Protein AF-A0AAW1KI02-F1 (afdb_monomer)

InterPro domains:
  IPR008597 Invertebrate-type lysozyme [PF05497] (30-140)
  IPR008597 Invertebrate-type lysozyme [PS51909] (25-143)

Mean predicted aligned error: 6.81 Å

Foldseek 3Di:
DVVVVVVVVVVVVVVPPPPAQDQCPPHPLLLLVLLLQCLVQVHSQLLRSCVPQNDVVLQVQLVQQFHPPDDSVDPVRVVVLSVDRSSSSSSLVSSLCSQVLFDQLPPPDRDSLSSSLCSVPNQLSQDFDDPSSQVSSQVSCVVVVHDGDDRPRGDPGDRD

Secondary structure (DSSP, 8-state):
-HHHHHHHHHHHHHHT---PPP--TTSHHHHHHHHHHHHHHS-S-HHHHHHHH--HHHHHHTT----TT--TT-HHHHHHHTT-HHHHHHHHHHHHHTTTS--SSSSS---HHHHHHHHHHGGGTTSPPPHHHHHHHHHHHHHTTPPPPPTT--------

Solvent-accessible surface area (backbone atoms only — not comparable to full-atom values): 8960 Å² total; per-residue (Å²): 112,74,68,60,53,54,54,50,54,54,51,57,63,64,71,62,77,64,86,69,73,64,86,45,72,94,36,72,66,39,56,41,51,31,22,41,20,20,23,78,65,74,38,67,50,58,50,61,28,31,75,77,70,54,49,70,69,48,34,52,58,16,69,40,58,43,54,94,91,52,52,72,90,37,74,63,26,52,60,51,18,50,71,34,69,47,39,44,51,48,25,53,52,29,34,39,49,66,56,73,58,52,48,24,61,67,80,85,63,71,46,64,64,24,46,36,32,28,69,74,46,48,94,55,16,15,52,65,55,57,60,72,32,41,51,40,25,33,62,42,20,68,78,67,81,41,82,71,74,67,64,79,44,63,24,90,60,75,88,126

Sequence (160 aa):
MKTFFVWVTFFLLYIQYSEQLQNLLNTDLHTCIKCLCHARTGCYRRINCARYSISEAYWRRAGYPTLPGDNPNSSQSYLNCMQDENCILNTIVGYTNAFNNLDCNCDGVYDCRDMLKLHLYGEQCGDKVDDDKVSRFNNCASRNYLASMASNELCQVRAQ

Organism: Popillia japonica (NCBI:txid7064)

Structure (mmCIF, N/CA/C/O backbone):
data_AF-A0AAW1KI02-F1
#
_entry.id   AF-A0AAW1KI02-F1
#
loop_
_atom_site.group_PDB
_atom_site.id
_atom_site.type_symbol
_atom_site.label_atom_id
_atom_site.label_alt_id
_atom_site.label_comp_id
_atom_site.label_asym_id
_atom_site.label_entity_id
_atom_site.label_seq_id
_atom_site.pdbx_PDB_ins_code
_atom_site.Cartn_x
_atom_site.Cartn_y
_atom_site.Cartn_z
_atom_site.occupancy
_atom_site.B_iso_or_equiv
_atom_site.auth_seq_id
_atom_site.auth_comp_id
_atom_site.auth_asym_id
_atom_site.auth_atom_id
_atom_site.pdbx_PDB_model_num
ATOM 1 N N . MET A 1 1 ? -47.783 -18.884 8.476 1.00 54.50 1 MET A N 1
ATOM 2 C CA . MET A 1 1 ? -46.533 -19.400 9.089 1.00 54.50 1 MET A CA 1
ATOM 3 C C . MET A 1 1 ? -45.383 -19.544 8.096 1.00 54.50 1 MET A C 1
ATOM 5 O O . MET A 1 1 ? -44.324 -19.013 8.385 1.00 54.50 1 MET A O 1
ATOM 9 N N . LYS A 1 2 ? -45.557 -20.189 6.929 1.00 52.75 2 LYS A N 1
ATOM 10 C CA . LYS A 1 2 ? -44.466 -20.365 5.943 1.00 52.75 2 LYS A CA 1
ATOM 11 C C . LYS A 1 2 ? -43.904 -19.050 5.383 1.00 52.75 2 LYS A C 1
ATOM 13 O O . LYS A 1 2 ? -42.698 -18.910 5.266 1.00 52.75 2 LYS A O 1
ATOM 18 N N . THR A 1 3 ? -44.764 -18.072 5.105 1.00 54.66 3 THR A N 1
ATOM 19 C CA . THR A 1 3 ? -44.358 -16.747 4.605 1.00 54.66 3 THR A CA 1
ATOM 20 C C . THR A 1 3 ? -43.558 -15.957 5.638 1.00 54.66 3 THR A C 1
ATOM 22 O O . THR A 1 3 ? -42.517 -15.413 5.306 1.00 54.66 3 THR A O 1
ATOM 25 N N . PHE A 1 4 ? -43.976 -15.965 6.905 1.00 59.78 4 PHE A N 1
ATOM 26 C CA . PHE A 1 4 ? -43.263 -15.307 8.007 1.00 59.78 4 PHE A CA 1
ATOM 27 C C . PHE A 1 4 ? -41.829 -15.839 8.185 1.00 59.78 4 PHE A C 1
ATOM 29 O O . PHE A 1 4 ? -40.902 -15.053 8.342 1.00 59.78 4 PHE A O 1
ATOM 36 N N . PHE A 1 5 ? -41.627 -17.157 8.067 1.00 56.22 5 PHE A N 1
ATOM 37 C CA . PHE A 1 5 ? -40.294 -17.770 8.140 1.00 56.22 5 PHE A CA 1
ATOM 38 C C . PHE A 1 5 ? -39.354 -17.306 7.017 1.00 56.22 5 PHE A C 1
A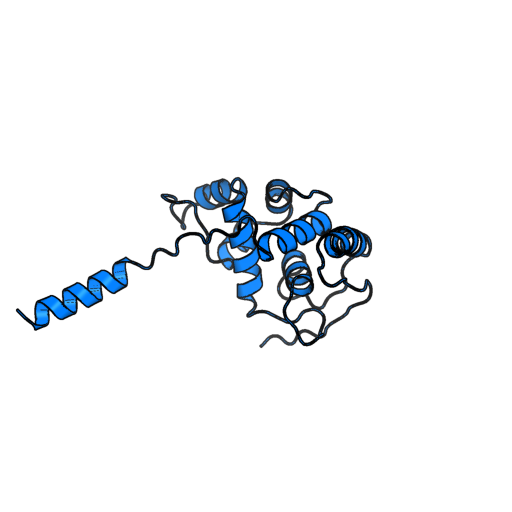TOM 40 O O . PHE A 1 5 ? -38.185 -17.057 7.287 1.00 56.22 5 PHE A O 1
ATOM 47 N N . VAL A 1 6 ? -39.863 -17.126 5.790 1.00 60.34 6 VAL A N 1
ATOM 48 C CA . VAL A 1 6 ? -39.064 -16.652 4.642 1.00 60.34 6 VAL A CA 1
ATOM 49 C C . VAL A 1 6 ? -38.575 -15.218 4.861 1.00 60.34 6 VAL A C 1
ATOM 51 O O . VAL A 1 6 ? -37.403 -14.923 4.635 1.00 60.34 6 VAL A O 1
ATOM 54 N N . TRP A 1 7 ? -39.439 -14.336 5.368 1.00 61.56 7 TRP A N 1
ATOM 55 C CA . TRP A 1 7 ? -39.060 -12.954 5.673 1.00 61.56 7 TRP A CA 1
ATOM 56 C C . TRP A 1 7 ? -38.068 -12.867 6.834 1.00 61.56 7 TRP A C 1
ATOM 58 O O . TRP A 1 7 ? -37.117 -12.102 6.741 1.00 61.56 7 TRP A O 1
ATOM 68 N N . VAL A 1 8 ? -38.218 -13.693 7.876 1.00 60.25 8 VAL A N 1
ATOM 69 C CA . VAL A 1 8 ? -37.253 -13.765 8.989 1.00 60.25 8 VAL A CA 1
ATOM 70 C C . VAL A 1 8 ? -35.885 -14.256 8.507 1.00 60.25 8 VAL A C 1
ATOM 72 O O . VAL A 1 8 ? -34.873 -13.679 8.889 1.00 60.25 8 VAL A O 1
ATOM 75 N N . THR A 1 9 ? -35.824 -15.250 7.615 1.00 58.53 9 THR A N 1
ATOM 76 C CA . THR A 1 9 ? -34.546 -15.691 7.028 1.00 58.53 9 THR A CA 1
ATOM 77 C C . THR A 1 9 ? -33.911 -14.631 6.127 1.00 58.53 9 THR A C 1
ATOM 79 O O . THR A 1 9 ? -32.703 -14.437 6.192 1.00 58.53 9 THR A O 1
ATOM 82 N N . PHE A 1 10 ? -34.704 -13.888 5.346 1.00 59.25 10 PHE A N 1
ATOM 83 C CA . PHE A 1 10 ? -34.199 -12.766 4.545 1.00 59.25 10 PHE A CA 1
ATOM 84 C C . PHE A 1 10 ?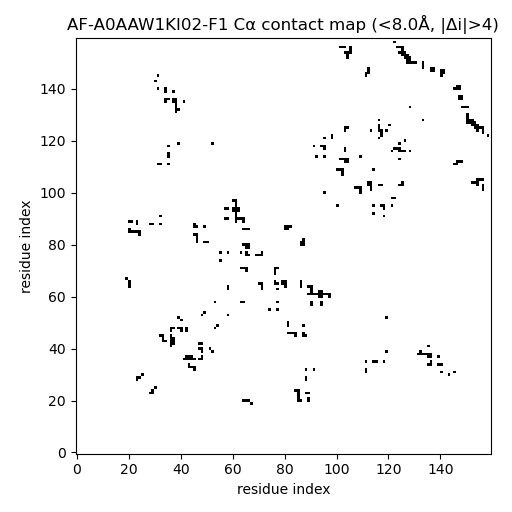 -33.693 -11.613 5.424 1.00 59.25 10 PHE A C 1
ATOM 86 O O . PHE A 1 10 ? -32.658 -11.026 5.126 1.00 59.25 10 PHE A O 1
ATOM 93 N N . PHE A 1 11 ? -34.372 -11.318 6.535 1.00 57.44 11 PHE A N 1
ATOM 94 C CA . PHE A 1 11 ? -33.956 -10.282 7.482 1.00 57.44 11 PHE A CA 1
ATOM 95 C C . PHE A 1 11 ? -32.681 -10.680 8.247 1.00 57.44 11 PHE A C 1
ATOM 97 O O . PHE A 1 11 ? -31.797 -9.852 8.438 1.00 57.44 11 PHE A O 1
ATOM 104 N N . LEU A 1 12 ? -32.532 -11.957 8.620 1.00 53.00 12 LEU A N 1
ATOM 105 C CA . LEU A 1 12 ? -31.318 -12.480 9.263 1.00 53.00 12 LEU A CA 1
ATOM 106 C C . LEU A 1 12 ? -30.103 -12.499 8.321 1.00 53.00 12 LEU A C 1
ATOM 108 O O . LEU A 1 12 ? -28.995 -12.235 8.776 1.00 53.00 12 LEU A O 1
ATOM 112 N N . LEU A 1 13 ? -30.307 -12.736 7.020 1.00 52.19 13 LEU A N 1
ATOM 113 C CA . LEU A 1 13 ? -29.250 -12.622 6.005 1.00 52.19 13 LEU A CA 1
ATOM 114 C C . LEU A 1 13 ? -28.814 -11.164 5.775 1.00 52.19 13 LEU A C 1
ATOM 116 O O . LEU A 1 13 ? -27.646 -10.919 5.500 1.00 52.19 13 LEU A O 1
ATOM 120 N N . TYR A 1 14 ? -29.717 -10.189 5.933 1.00 56.28 14 TYR A N 1
ATOM 121 C CA . TYR A 1 14 ? -29.386 -8.761 5.816 1.00 56.28 14 TYR A CA 1
ATOM 122 C C . TYR A 1 14 ? -28.609 -8.208 7.022 1.00 56.28 14 TYR A C 1
ATOM 124 O O . TYR A 1 14 ? -27.791 -7.307 6.854 1.00 56.28 14 TYR A O 1
ATOM 132 N N . ILE A 1 15 ? -28.834 -8.733 8.233 1.00 48.34 15 ILE A N 1
ATOM 133 C CA . ILE A 1 15 ? -28.198 -8.225 9.467 1.00 48.34 15 ILE A CA 1
ATOM 134 C C . ILE A 1 15 ? -26.730 -8.689 9.610 1.00 48.34 15 ILE A C 1
ATOM 136 O O . ILE A 1 15 ? -25.981 -8.115 10.395 1.00 48.34 15 ILE A O 1
ATOM 140 N N . GLN A 1 16 ? -26.280 -9.695 8.851 1.00 47.47 16 GLN A N 1
ATOM 141 C CA . GLN A 1 16 ? -24.946 -10.294 9.021 1.00 47.47 16 GLN A CA 1
ATOM 142 C C . GLN A 1 16 ? -23.811 -9.658 8.202 1.00 47.47 16 GLN A C 1
ATOM 144 O O . GLN A 1 16 ? -22.663 -10.067 8.362 1.00 47.47 16 GLN A O 1
ATOM 149 N N . TYR A 1 17 ? -24.068 -8.637 7.382 1.00 53.81 17 TYR A N 1
ATOM 150 C CA . TYR A 1 17 ? -23.003 -7.939 6.651 1.00 53.81 17 TYR A CA 1
ATOM 151 C C . TYR A 1 17 ? -22.304 -6.883 7.523 1.00 53.81 17 TYR A C 1
ATOM 153 O O . TYR A 1 17 ? -22.262 -5.705 7.185 1.00 53.81 17 TYR A O 1
ATOM 161 N N . SER A 1 18 ? -21.748 -7.286 8.665 1.00 53.97 18 SER A N 1
ATOM 162 C CA . SER A 1 18 ? -20.592 -6.568 9.200 1.00 53.97 18 SER A CA 1
ATOM 163 C C . SER A 1 18 ? -19.373 -7.188 8.532 1.00 53.97 18 SER A C 1
ATOM 165 O O . SER A 1 18 ? -19.060 -8.342 8.831 1.00 53.97 18 SER A O 1
ATOM 167 N N . GLU A 1 19 ? -18.710 -6.486 7.608 1.00 65.62 19 GLU A N 1
ATOM 168 C CA . GLU A 1 19 ? -17.425 -6.972 7.100 1.00 65.62 19 GLU A CA 1
ATOM 169 C C . GLU A 1 19 ? -16.441 -7.020 8.267 1.00 65.62 19 GLU A C 1
ATOM 171 O O . GLU A 1 19 ? -15.937 -6.006 8.747 1.00 65.62 19 GLU A O 1
ATOM 176 N N . GLN A 1 20 ? -16.238 -8.223 8.795 1.00 75.31 20 GLN A N 1
ATOM 177 C CA . GLN A 1 20 ? -15.244 -8.453 9.818 1.00 75.31 20 GLN A CA 1
ATOM 178 C C . GLN A 1 20 ? -13.870 -8.357 9.159 1.00 75.31 20 GLN A C 1
ATOM 180 O O . GLN A 1 20 ? -13.641 -8.925 8.091 1.00 75.31 20 GLN A O 1
ATOM 185 N N . LEU A 1 21 ? -12.960 -7.640 9.815 1.00 89.69 21 LEU A N 1
ATOM 186 C CA . LEU A 1 21 ? -11.587 -7.455 9.367 1.00 89.69 21 LEU A CA 1
ATOM 187 C C . LEU A 1 21 ? -10.940 -8.807 9.007 1.00 89.69 21 LEU A C 1
ATOM 189 O O . LEU A 1 21 ? -10.862 -9.700 9.856 1.00 89.69 21 LEU A O 1
ATOM 193 N N . GLN A 1 22 ? -10.448 -8.960 7.774 1.00 93.81 22 GLN A N 1
ATOM 194 C CA . GLN A 1 22 ? -9.758 -10.186 7.367 1.00 93.81 22 GLN A CA 1
ATOM 195 C C . GLN A 1 22 ? -8.450 -10.315 8.148 1.00 93.81 22 GLN A C 1
ATOM 197 O O . GLN A 1 22 ? -7.735 -9.331 8.334 1.00 93.81 22 GLN A O 1
ATOM 202 N N . ASN A 1 23 ? -8.099 -11.518 8.606 1.00 95.94 23 ASN A N 1
ATOM 203 C CA . ASN A 1 23 ? -6.795 -11.737 9.226 1.00 95.94 23 ASN A CA 1
ATOM 204 C C . ASN A 1 23 ? -5.727 -11.915 8.141 1.00 95.94 23 ASN A C 1
ATOM 206 O O . ASN A 1 23 ? -5.564 -13.000 7.590 1.00 95.94 23 ASN A O 1
ATOM 210 N N . LEU A 1 24 ? -5.014 -10.834 7.840 1.00 97.38 24 LEU A N 1
ATOM 211 C CA . LEU A 1 24 ? -3.963 -10.793 6.829 1.00 97.38 24 LEU A CA 1
ATOM 212 C C . LEU A 1 24 ? -2.575 -11.050 7.418 1.00 97.38 24 LEU A C 1
ATOM 214 O O . LEU A 1 24 ? -1.599 -11.108 6.671 1.00 97.38 24 LEU A O 1
ATOM 218 N N . LEU A 1 25 ? -2.450 -11.221 8.736 1.00 97.12 25 LEU A N 1
ATOM 219 C CA . LEU A 1 25 ? -1.163 -11.483 9.368 1.00 97.12 25 LEU A CA 1
ATOM 220 C C . LEU A 1 25 ? -0.557 -12.794 8.848 1.00 97.12 25 LEU A C 1
ATOM 222 O O . LEU A 1 25 ? -1.226 -13.809 8.698 1.00 97.12 25 LEU A O 1
ATOM 226 N N . ASN A 1 26 ? 0.753 -12.758 8.615 1.00 96.62 26 ASN A N 1
ATOM 227 C CA . ASN A 1 26 ? 1.567 -13.873 8.101 1.00 96.62 26 ASN A CA 1
ATOM 228 C C . ASN A 1 26 ? 1.156 -14.417 6.717 1.00 96.62 26 ASN A C 1
ATOM 230 O O . ASN A 1 26 ? 1.534 -15.531 6.369 1.00 96.62 26 ASN A O 1
ATOM 234 N N . THR A 1 27 ? 0.424 -13.635 5.923 1.00 97.94 27 THR A N 1
ATOM 235 C CA . THR A 1 27 ? 0.101 -13.955 4.522 1.00 97.94 27 THR A CA 1
ATOM 236 C C . THR A 1 27 ? 1.115 -13.349 3.546 1.00 97.94 27 THR A C 1
ATOM 238 O O . THR A 1 27 ? 1.927 -12.493 3.919 1.00 97.94 27 THR A O 1
ATOM 241 N N . ASP A 1 28 ? 1.019 -13.715 2.267 1.00 97.31 28 ASP A N 1
ATOM 242 C CA . ASP A 1 28 ? 1.790 -13.075 1.194 1.00 97.31 28 ASP A CA 1
ATOM 243 C C . ASP A 1 28 ? 1.482 -11.574 1.083 1.00 97.31 28 ASP A C 1
ATOM 245 O O . ASP A 1 28 ? 2.391 -10.773 0.866 1.00 97.31 28 ASP A O 1
ATOM 249 N N . LEU A 1 29 ? 0.236 -11.161 1.351 1.00 97.94 29 LEU A N 1
ATOM 250 C CA . LEU A 1 29 ? -0.145 -9.746 1.418 1.00 97.94 29 LEU A CA 1
ATOM 251 C C . LEU A 1 29 ? 0.566 -9.015 2.562 1.00 97.94 29 LEU A C 1
ATOM 253 O O . LEU A 1 29 ? 1.040 -7.896 2.372 1.00 97.94 29 LEU A O 1
ATOM 257 N N . HIS A 1 30 ? 0.714 -9.638 3.734 1.00 98.12 30 HIS A N 1
ATOM 258 C CA . HIS A 1 30 ? 1.505 -9.051 4.822 1.00 98.12 30 HIS A CA 1
ATOM 259 C C . HIS A 1 30 ? 2.974 -8.880 4.425 1.00 98.12 30 HIS A C 1
ATOM 261 O O . HIS A 1 30 ? 3.567 -7.830 4.690 1.00 98.12 30 HIS A O 1
ATOM 267 N N . THR A 1 31 ? 3.554 -9.877 3.760 1.00 98.31 31 THR A N 1
ATOM 268 C CA . THR A 1 31 ? 4.933 -9.820 3.260 1.00 98.31 31 THR A CA 1
ATOM 269 C C . THR A 1 31 ? 5.109 -8.730 2.204 1.00 98.31 31 THR A C 1
ATOM 271 O O . THR A 1 31 ? 6.044 -7.932 2.296 1.00 98.31 31 THR A O 1
ATOM 274 N N . CYS A 1 32 ? 4.175 -8.633 1.261 1.00 98.50 32 CYS A N 1
ATOM 275 C CA . CYS A 1 32 ? 4.132 -7.566 0.274 1.00 98.50 32 CYS A CA 1
ATOM 276 C C . CYS A 1 32 ? 4.069 -6.186 0.947 1.00 98.50 32 CYS A C 1
ATOM 278 O O . CYS A 1 32 ? 4.956 -5.351 0.758 1.00 98.50 32 CYS A O 1
ATOM 280 N N . ILE A 1 33 ? 3.085 -5.962 1.823 1.00 98.56 33 ILE A N 1
ATOM 281 C CA . ILE A 1 33 ? 2.868 -4.667 2.482 1.00 98.56 33 ILE A CA 1
ATOM 282 C C . ILE A 1 33 ? 4.045 -4.282 3.389 1.00 98.56 33 ILE A C 1
ATOM 284 O O . ILE A 1 33 ? 4.401 -3.106 3.493 1.00 98.56 33 ILE A O 1
ATOM 288 N N . LYS A 1 34 ? 4.730 -5.253 4.001 1.00 98.25 34 LYS A N 1
ATOM 289 C CA . LYS A 1 34 ? 6.001 -5.008 4.699 1.00 98.25 34 LYS A CA 1
ATOM 290 C C . LYS A 1 34 ? 7.040 -4.367 3.767 1.00 98.25 34 LYS A C 1
ATOM 292 O O . LYS A 1 34 ? 7.733 -3.441 4.197 1.00 98.25 34 LYS A O 1
ATOM 297 N N . CYS A 1 35 ? 7.149 -4.824 2.519 1.00 98.62 35 CYS A N 1
ATOM 298 C CA . CYS A 1 35 ? 8.057 -4.242 1.531 1.00 98.62 35 CYS A CA 1
ATOM 299 C C . CYS A 1 35 ? 7.590 -2.868 1.037 1.00 98.62 35 CYS A C 1
ATOM 301 O O . CYS A 1 35 ? 8.422 -1.964 0.939 1.00 98.62 35 CYS A O 1
ATOM 303 N N . LEU A 1 36 ? 6.281 -2.662 0.839 1.00 98.31 36 LEU A N 1
ATOM 304 C CA . LEU A 1 36 ? 5.710 -1.341 0.527 1.00 98.31 36 LEU A CA 1
ATOM 305 C C . LEU A 1 36 ? 6.091 -0.306 1.586 1.00 98.31 36 LEU A C 1
ATOM 307 O O . LEU A 1 36 ? 6.578 0.785 1.289 1.00 98.31 36 LEU A O 1
ATOM 311 N N . CYS A 1 37 ? 5.903 -0.674 2.848 1.00 98.25 37 CYS A N 1
ATOM 312 C CA . CYS A 1 37 ? 6.157 0.214 3.967 1.00 98.25 37 CYS A CA 1
ATOM 313 C C . CYS A 1 37 ? 7.642 0.516 4.158 1.00 98.25 37 CYS A C 1
ATOM 315 O O . CYS A 1 37 ? 8.001 1.663 4.458 1.00 98.25 37 CYS A O 1
ATOM 317 N N . HIS A 1 38 ? 8.508 -0.470 3.906 1.00 98.25 38 HIS A N 1
ATOM 318 C CA . HIS A 1 38 ? 9.946 -0.238 3.880 1.00 98.25 38 HIS A CA 1
ATOM 319 C C . HIS A 1 38 ? 10.342 0.710 2.744 1.00 98.25 38 HIS A C 1
ATOM 321 O O . HIS A 1 38 ? 11.138 1.618 2.977 1.00 98.25 38 HIS A O 1
ATOM 327 N N . ALA A 1 39 ? 9.740 0.580 1.560 1.00 98.19 39 ALA A N 1
ATOM 328 C CA . ALA A 1 39 ? 9.958 1.506 0.454 1.00 98.19 39 ALA A CA 1
ATOM 329 C C . ALA A 1 39 ? 9.550 2.942 0.821 1.00 98.19 39 ALA A C 1
ATOM 331 O O . ALA A 1 39 ? 10.358 3.865 0.704 1.00 98.19 39 ALA A O 1
ATOM 332 N N . ARG A 1 40 ? 8.333 3.123 1.353 1.00 97.31 40 ARG A N 1
ATOM 333 C CA . ARG A 1 40 ? 7.768 4.441 1.684 1.00 97.31 40 ARG A CA 1
ATOM 334 C C . ARG A 1 40 ? 8.499 5.161 2.819 1.00 97.31 40 ARG A C 1
ATOM 336 O O . ARG A 1 40 ? 8.649 6.378 2.750 1.00 97.31 40 ARG A O 1
ATOM 343 N N . THR A 1 41 ? 8.907 4.438 3.864 1.00 96.94 41 THR A N 1
ATOM 344 C CA . THR A 1 41 ? 9.368 5.050 5.130 1.00 96.94 41 THR A CA 1
ATOM 345 C C . THR A 1 41 ? 10.772 4.645 5.571 1.00 96.94 41 THR A C 1
ATOM 347 O O . THR A 1 41 ? 11.281 5.179 6.553 1.00 96.94 41 THR A O 1
ATOM 350 N N . GLY A 1 42 ? 11.392 3.655 4.926 1.00 96.94 42 GLY A N 1
ATOM 351 C CA . GLY A 1 42 ? 12.609 3.011 5.427 1.00 96.94 42 GLY A CA 1
ATOM 352 C C . GLY A 1 42 ? 12.377 2.073 6.623 1.00 96.94 42 GLY A C 1
ATOM 353 O O . GLY A 1 42 ? 13.303 1.385 7.045 1.00 96.94 42 GLY A O 1
ATOM 354 N N . CYS A 1 43 ? 11.152 1.963 7.149 1.00 96.44 43 CYS A N 1
ATOM 355 C CA . CYS A 1 43 ? 10.807 1.096 8.278 1.00 96.44 43 CYS A CA 1
ATOM 356 C C . CYS A 1 43 ? 9.986 -0.125 7.838 1.00 96.44 43 CYS A C 1
ATOM 358 O O . CYS A 1 43 ? 9.069 -0.006 7.038 1.00 96.44 43 CYS A O 1
ATOM 360 N N . TYR A 1 44 ? 10.233 -1.292 8.441 1.00 94.44 44 TYR A N 1
ATOM 361 C CA . TYR A 1 44 ? 9.437 -2.509 8.186 1.00 94.44 44 TYR A CA 1
ATOM 362 C C . TYR A 1 44 ? 8.109 -2.575 8.967 1.00 94.44 44 TYR A C 1
ATOM 364 O O . TYR A 1 44 ? 7.271 -3.443 8.707 1.00 94.44 44 TYR A O 1
ATOM 372 N N . ARG A 1 45 ? 7.927 -1.704 9.968 1.00 94.06 45 ARG A N 1
ATOM 373 C CA . ARG A 1 45 ? 6.735 -1.674 10.832 1.00 94.06 45 ARG A CA 1
ATOM 374 C C . ARG A 1 45 ? 5.604 -0.905 10.151 1.00 94.06 45 ARG A C 1
ATOM 376 O O . ARG A 1 45 ? 5.817 0.238 9.743 1.00 94.06 45 ARG A O 1
ATOM 383 N N . ARG A 1 46 ? 4.401 -1.485 10.088 1.00 96.75 46 ARG A N 1
ATOM 384 C CA . ARG A 1 46 ? 3.265 -0.867 9.384 1.00 96.75 46 ARG A CA 1
ATOM 385 C C . ARG A 1 46 ? 2.693 0.322 10.146 1.00 96.75 46 ARG A C 1
ATOM 387 O O . ARG A 1 46 ? 2.255 1.264 9.509 1.00 96.75 46 ARG A O 1
ATOM 394 N N . ILE A 1 47 ? 2.813 0.371 11.472 1.00 96.88 47 ILE A N 1
ATOM 395 C CA . ILE A 1 47 ? 2.415 1.562 12.249 1.00 96.88 47 ILE A CA 1
ATOM 396 C C . ILE A 1 47 ? 3.182 2.824 11.800 1.00 96.88 47 ILE A C 1
ATOM 398 O O . ILE A 1 47 ? 2.603 3.904 11.709 1.00 96.88 47 ILE A O 1
ATOM 402 N N . ASN A 1 48 ? 4.476 2.706 11.464 1.00 96.31 48 ASN A N 1
ATOM 403 C CA . ASN A 1 48 ? 5.247 3.844 10.940 1.00 96.31 48 ASN A CA 1
ATOM 404 C C . ASN A 1 48 ? 4.757 4.244 9.546 1.00 96.31 48 ASN A C 1
ATOM 406 O O . ASN A 1 48 ? 4.584 5.421 9.267 1.00 96.31 48 ASN A O 1
ATOM 410 N N . CYS A 1 49 ? 4.513 3.253 8.694 1.00 96.06 49 CYS A N 1
ATOM 411 C CA . CYS A 1 49 ? 3.915 3.432 7.375 1.00 96.06 49 CYS A CA 1
ATOM 412 C C . CYS A 1 49 ? 2.597 4.206 7.476 1.00 96.06 49 CYS A C 1
ATOM 414 O O . CYS A 1 49 ? 2.512 5.325 6.986 1.00 96.06 49 CYS A O 1
ATOM 416 N N . ALA A 1 50 ? 1.646 3.680 8.250 1.00 97.44 50 ALA A N 1
ATOM 417 C CA . ALA A 1 50 ? 0.354 4.290 8.521 1.00 97.44 50 ALA A CA 1
ATOM 418 C C . ALA A 1 50 ? 0.481 5.751 8.958 1.00 97.44 50 ALA A C 1
ATOM 420 O O . ALA A 1 50 ? -0.095 6.630 8.326 1.00 97.44 50 ALA A O 1
ATOM 421 N N . ARG A 1 51 ? 1.327 6.030 9.959 1.00 97.00 51 ARG A N 1
ATOM 422 C CA . ARG A 1 51 ? 1.560 7.390 10.466 1.00 97.00 51 ARG A CA 1
ATOM 423 C C . ARG A 1 51 ? 1.995 8.393 9.387 1.00 97.00 51 ARG A C 1
ATOM 425 O O . ARG A 1 51 ? 1.683 9.572 9.522 1.00 97.00 51 ARG A O 1
ATOM 432 N N . TYR A 1 52 ? 2.741 7.961 8.368 1.00 96.00 52 TYR A N 1
ATOM 433 C CA . TYR A 1 52 ? 3.346 8.851 7.366 1.00 96.00 52 TYR A CA 1
ATOM 434 C C . TYR A 1 52 ? 2.725 8.759 5.964 1.00 96.00 52 TYR A C 1
ATOM 436 O O . TYR A 1 52 ? 3.080 9.560 5.093 1.00 96.00 52 TYR A O 1
ATOM 444 N N . SER A 1 53 ? 1.845 7.790 5.701 1.00 96.62 53 SER A N 1
ATOM 445 C CA . SER A 1 53 ? 1.266 7.586 4.366 1.00 96.62 53 SER A CA 1
ATOM 446 C C . SER A 1 53 ? -0.228 7.302 4.327 1.00 96.62 53 SER A C 1
ATOM 448 O O . SER A 1 53 ? -0.803 7.396 3.247 1.00 96.62 53 SER A O 1
ATOM 450 N N . ILE A 1 54 ? -0.879 7.009 5.454 1.00 98.12 54 ILE A N 1
ATOM 451 C CA . ILE A 1 54 ? -2.318 6.744 5.479 1.00 98.12 54 ILE A CA 1
ATOM 452 C C . ILE A 1 54 ? -3.013 7.925 6.148 1.00 98.12 54 ILE A C 1
ATOM 454 O O . ILE A 1 54 ? -2.777 8.222 7.313 1.00 98.12 54 ILE A O 1
ATOM 458 N N . SER A 1 55 ? -3.857 8.617 5.386 1.00 97.88 55 SER A N 1
ATOM 459 C CA . SER A 1 55 ? -4.762 9.648 5.898 1.00 97.88 55 SER A CA 1
ATOM 460 C C . SER A 1 55 ? -6.137 9.057 6.202 1.00 97.88 55 SER A C 1
ATOM 462 O O . SER A 1 55 ? -6.469 7.960 5.749 1.00 97.88 55 SER A O 1
ATOM 464 N N . GLU A 1 56 ? -6.992 9.812 6.893 1.00 96.69 56 GLU A N 1
ATOM 465 C CA . GLU A 1 56 ? -8.391 9.412 7.063 1.00 96.69 56 GLU A CA 1
ATOM 466 C C . GLU A 1 56 ? -9.065 9.229 5.694 1.00 96.69 56 GLU A C 1
ATOM 468 O O . GLU A 1 56 ? -9.697 8.211 5.467 1.00 96.69 56 GLU A O 1
ATOM 473 N N . ALA A 1 57 ? -8.839 10.117 4.718 1.00 97.12 57 ALA A N 1
ATOM 474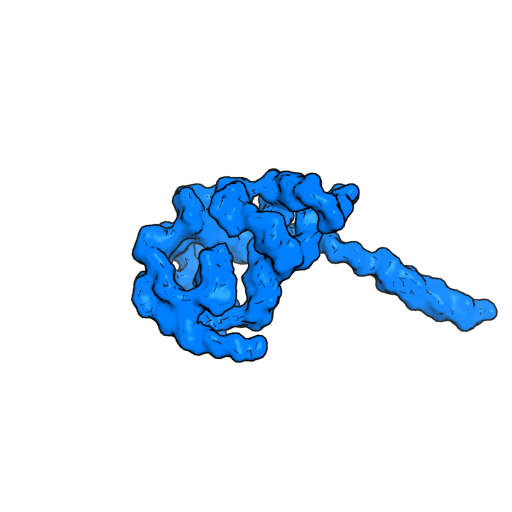 C CA . ALA A 1 57 ? -9.380 9.960 3.363 1.00 97.12 57 ALA A CA 1
ATOM 475 C C . ALA A 1 57 ? -8.898 8.677 2.652 1.00 97.12 57 ALA A C 1
ATOM 477 O O . ALA A 1 57 ? -9.693 8.032 1.966 1.00 97.12 57 ALA A O 1
ATOM 478 N N . TYR A 1 58 ? -7.632 8.283 2.840 1.00 98.12 58 TYR A N 1
ATOM 479 C CA . TYR A 1 58 ? -7.108 6.997 2.363 1.00 98.12 58 TYR A CA 1
ATOM 480 C C . TYR A 1 58 ? -7.893 5.841 2.996 1.00 98.12 58 TYR A C 1
ATOM 482 O O . TYR A 1 58 ? -8.419 4.982 2.293 1.00 98.12 58 TYR A O 1
ATOM 490 N N . TRP A 1 59 ? -8.030 5.850 4.322 1.00 97.56 59 TRP A N 1
ATOM 491 C CA . TRP A 1 59 ? -8.766 4.834 5.075 1.00 97.56 59 TRP A CA 1
ATOM 492 C C . TRP A 1 59 ? -10.252 4.755 4.690 1.00 97.56 59 TRP A C 1
ATOM 494 O O . TRP A 1 59 ? -10.804 3.668 4.526 1.00 97.56 59 TRP A O 1
ATOM 504 N N . ARG A 1 60 ? -10.886 5.903 4.440 1.00 95.88 60 ARG A N 1
ATOM 505 C CA . ARG A 1 60 ? -12.257 5.996 3.928 1.00 95.88 60 ARG A CA 1
ATOM 506 C C . ARG A 1 60 ? -12.392 5.367 2.541 1.00 95.88 60 ARG A C 1
ATOM 508 O O . ARG A 1 60 ? -13.327 4.608 2.300 1.00 95.88 60 ARG A O 1
ATOM 515 N N . ARG A 1 61 ? -11.457 5.650 1.625 1.00 96.50 61 ARG A N 1
ATOM 516 C CA . ARG A 1 61 ? -11.441 5.030 0.287 1.00 96.50 61 ARG A CA 1
ATOM 517 C C . ARG A 1 61 ? -11.189 3.522 0.360 1.00 96.50 61 ARG A C 1
ATOM 519 O O . ARG A 1 61 ? -11.689 2.799 -0.488 1.00 96.50 61 ARG A O 1
ATOM 526 N N . ALA A 1 62 ? -10.496 3.056 1.397 1.00 96.88 62 ALA A N 1
ATOM 527 C CA . ALA A 1 62 ? -10.281 1.637 1.661 1.00 96.88 62 ALA A CA 1
ATOM 528 C C . ALA A 1 62 ? -11.516 0.874 2.171 1.00 96.88 62 ALA A C 1
ATOM 530 O O . ALA A 1 62 ? -11.405 -0.318 2.441 1.00 96.88 62 ALA A O 1
ATOM 531 N N . GLY A 1 63 ? -12.666 1.534 2.347 1.00 94.94 63 GLY A N 1
ATOM 532 C CA . GLY A 1 63 ? -13.869 0.895 2.883 1.00 94.94 63 GLY A CA 1
ATOM 533 C C . GLY A 1 63 ? -13.992 0.960 4.407 1.00 94.94 63 GLY A C 1
ATOM 534 O O . GLY A 1 63 ? -14.804 0.236 4.970 1.00 94.94 63 GLY A O 1
ATOM 535 N N . TYR A 1 64 ? -13.265 1.868 5.071 1.00 94.56 64 TYR A N 1
ATOM 536 C CA . TYR A 1 64 ? -13.399 2.136 6.510 1.00 94.56 64 TYR A CA 1
ATOM 537 C C . TYR A 1 64 ? -13.151 0.903 7.405 1.00 94.56 64 TYR A C 1
ATOM 539 O O . TYR A 1 64 ? -13.956 0.649 8.303 1.00 94.56 64 TYR A O 1
ATOM 547 N N . PRO A 1 65 ? -12.070 0.115 7.214 1.00 95.00 65 PRO A N 1
ATOM 548 C CA . PRO A 1 65 ? -11.823 -1.045 8.069 1.00 95.00 65 PRO A CA 1
ATOM 549 C C . PRO A 1 65 ? -11.702 -0.618 9.535 1.00 95.00 65 PRO A C 1
ATOM 551 O O . PRO A 1 65 ? -10.891 0.244 9.877 1.00 95.00 65 PRO A O 1
ATOM 554 N N . THR A 1 66 ? -12.509 -1.215 10.407 1.00 94.88 66 THR A N 1
ATOM 555 C CA . THR A 1 66 ? -12.524 -0.920 11.843 1.00 94.88 66 THR A CA 1
ATOM 556 C C . THR A 1 66 ? -12.226 -2.153 12.680 1.00 94.88 66 THR A C 1
ATOM 558 O O . THR A 1 66 ? -12.394 -3.296 12.250 1.00 94.88 66 THR A O 1
ATOM 561 N N . LEU A 1 67 ? -11.769 -1.918 13.911 1.00 94.94 67 LEU A N 1
ATOM 562 C CA . LEU A 1 67 ? -11.624 -2.976 14.903 1.00 94.94 67 LEU A CA 1
ATOM 563 C C . LEU A 1 67 ? -13.001 -3.445 15.412 1.00 94.94 67 LEU A C 1
ATOM 565 O O . LEU A 1 67 ? -13.985 -2.707 15.324 1.00 94.94 67 LEU A O 1
ATOM 569 N N . PRO A 1 68 ? -13.109 -4.662 15.973 1.00 91.50 68 PRO A N 1
ATOM 570 C CA . PRO A 1 68 ? -14.361 -5.125 16.562 1.00 91.50 68 PRO A CA 1
ATOM 571 C C . PRO A 1 68 ? -14.884 -4.159 17.636 1.00 91.50 68 PRO A C 1
ATOM 573 O O . PRO A 1 68 ? -14.178 -3.847 18.592 1.00 91.50 68 PRO A O 1
ATOM 576 N N . GLY A 1 69 ? -16.133 -3.711 17.485 1.00 88.44 69 GLY A N 1
ATOM 577 C CA . GLY A 1 69 ? -16.793 -2.788 18.418 1.00 88.44 69 GLY A CA 1
ATOM 578 C C . GLY A 1 69 ? -16.580 -1.298 18.125 1.00 88.44 69 GLY A C 1
ATOM 579 O O . GLY A 1 69 ? -17.232 -0.469 18.758 1.00 88.44 69 GLY A O 1
ATOM 580 N N . ASP A 1 70 ? -15.734 -0.949 17.155 1.00 91.31 70 ASP A N 1
ATOM 581 C CA . ASP A 1 70 ? -15.549 0.432 16.712 1.00 91.31 70 ASP A CA 1
ATOM 582 C C . ASP A 1 70 ? -16.690 0.903 15.790 1.00 91.31 70 ASP A C 1
ATOM 584 O O . ASP A 1 70 ? -17.297 0.122 15.055 1.00 91.31 70 ASP A O 1
ATOM 588 N N . ASN A 1 71 ? -16.967 2.212 15.799 1.00 87.31 71 ASN A N 1
ATOM 589 C CA . ASN A 1 71 ? -17.965 2.834 14.928 1.00 87.31 71 ASN A CA 1
ATOM 590 C C . ASN A 1 71 ? -17.301 3.359 13.638 1.00 87.31 71 ASN A C 1
ATOM 592 O O . ASN A 1 71 ? -16.556 4.336 13.714 1.00 87.31 71 ASN A O 1
ATOM 596 N N . PRO A 1 72 ? -17.623 2.823 12.445 1.00 79.25 72 PRO A N 1
ATOM 597 C CA . PRO A 1 72 ? -16.981 3.220 11.185 1.00 79.25 72 PRO A CA 1
ATOM 598 C C . PRO A 1 72 ? -17.185 4.692 10.801 1.00 79.25 72 PRO A C 1
ATOM 600 O O . PRO A 1 72 ? -16.429 5.224 9.994 1.00 79.25 72 PRO A O 1
ATOM 603 N N . ASN A 1 73 ? -18.163 5.380 11.396 1.00 83.12 73 ASN A N 1
ATOM 604 C CA . ASN A 1 73 ? -18.398 6.808 11.169 1.00 83.12 73 ASN A CA 1
ATOM 605 C C . ASN A 1 73 ? -17.609 7.720 12.126 1.00 83.12 73 ASN A C 1
ATOM 607 O O . ASN A 1 73 ? -17.773 8.938 12.085 1.00 83.12 73 ASN A O 1
ATOM 611 N N . SER A 1 74 ? -16.797 7.155 13.022 1.00 89.75 74 SER A N 1
ATOM 612 C CA . SER A 1 74 ? -16.015 7.909 14.000 1.00 89.75 74 SER A CA 1
ATOM 613 C C . SER A 1 74 ? -14.565 8.059 13.555 1.00 89.75 74 SER A C 1
ATOM 615 O O . SER A 1 74 ? -13.881 7.065 13.314 1.00 89.75 74 SER A O 1
ATOM 617 N N . SER A 1 75 ? -14.038 9.286 13.576 1.00 90.88 75 SER A N 1
ATOM 618 C CA . SER A 1 75 ? -12.602 9.531 13.369 1.00 90.88 75 SER A CA 1
ATOM 619 C C . SER A 1 75 ? -11.727 8.835 14.422 1.00 90.88 75 SER A C 1
ATOM 621 O O . SER A 1 75 ? -10.555 8.561 14.173 1.00 90.88 75 SER A O 1
ATOM 623 N N . GLN A 1 76 ? -12.286 8.474 15.585 1.00 95.38 76 GLN A N 1
ATOM 624 C CA . GLN A 1 76 ? -11.572 7.657 16.569 1.00 95.38 76 GLN A CA 1
ATOM 625 C C . GLN A 1 76 ? -11.270 6.250 16.036 1.00 95.38 76 GLN A C 1
ATOM 627 O O . GLN A 1 76 ? -10.212 5.703 16.330 1.00 95.38 76 GLN A O 1
ATOM 632 N N . SER A 1 77 ? -12.155 5.673 15.224 1.00 95.88 77 SER A N 1
ATOM 633 C CA . SER A 1 77 ? -11.969 4.327 14.675 1.00 95.88 77 SER A CA 1
ATOM 634 C C . SER A 1 77 ? -10.864 4.280 13.623 1.00 95.88 77 SER A C 1
ATOM 636 O O . SER A 1 77 ? -10.100 3.319 13.578 1.00 95.88 77 SER A O 1
ATOM 638 N N . TYR A 1 78 ? -10.678 5.369 12.872 1.00 96.44 78 TYR A N 1
ATOM 639 C CA . TYR A 1 78 ? -9.471 5.575 12.073 1.00 96.44 78 TYR A CA 1
ATOM 640 C C . TYR A 1 78 ? -8.204 5.562 12.949 1.00 96.44 78 TYR A C 1
ATOM 642 O O . TYR A 1 78 ? -7.274 4.801 12.679 1.00 96.44 78 TYR A O 1
ATOM 650 N N . LEU A 1 79 ? -8.166 6.351 14.032 1.00 96.94 79 LEU A N 1
ATOM 651 C CA . LEU A 1 79 ? -6.996 6.426 14.922 1.00 96.94 79 LEU A CA 1
ATOM 652 C C . LEU A 1 79 ? -6.681 5.093 15.616 1.00 96.94 79 LEU A C 1
ATOM 654 O O . LEU A 1 79 ? -5.507 4.773 15.822 1.00 96.94 79 LEU A O 1
ATOM 658 N N . ASN A 1 80 ? -7.711 4.327 15.971 1.00 96.88 80 ASN A N 1
ATOM 659 C CA . ASN A 1 80 ? -7.573 2.981 16.518 1.00 96.88 80 ASN A CA 1
ATOM 660 C C . ASN A 1 80 ? -6.993 2.030 15.462 1.00 96.88 80 ASN A C 1
ATOM 662 O O . ASN A 1 80 ? -6.009 1.340 15.725 1.00 96.88 80 ASN A O 1
ATOM 666 N N . CYS A 1 81 ? -7.543 2.051 14.244 1.00 97.00 81 CYS A N 1
ATOM 667 C CA . CYS A 1 81 ? -7.078 1.221 13.137 1.00 97.00 81 CYS A CA 1
ATOM 668 C C . CYS A 1 81 ? -5.603 1.480 12.798 1.00 97.00 81 CYS A C 1
ATOM 670 O O . CYS A 1 81 ? -4.839 0.537 12.621 1.00 97.00 81 CYS A O 1
ATOM 672 N N . MET A 1 82 ? -5.155 2.742 12.789 1.00 97.62 82 MET A N 1
ATOM 673 C CA . MET A 1 82 ? -3.754 3.101 12.500 1.00 97.62 82 MET A CA 1
ATOM 674 C C . MET A 1 82 ? -2.753 2.683 13.595 1.00 97.62 82 MET A C 1
ATOM 676 O O . MET A 1 82 ? -1.546 2.901 13.448 1.00 97.62 82 MET A O 1
ATOM 680 N N . GLN A 1 83 ? -3.230 2.080 14.686 1.00 97.19 83 GLN A N 1
ATOM 681 C CA . GLN A 1 83 ? -2.414 1.485 15.747 1.00 97.19 83 GLN A CA 1
ATOM 682 C C . GLN A 1 83 ? -2.480 -0.050 15.765 1.00 97.19 83 GLN A C 1
ATOM 684 O O . GLN A 1 83 ? -1.733 -0.668 16.524 1.00 97.19 83 GLN A O 1
ATOM 689 N N . ASP A 1 84 ? -3.307 -0.664 14.915 1.00 97.50 84 ASP A N 1
ATOM 690 C CA . ASP A 1 84 ? -3.438 -2.113 14.798 1.00 97.50 84 ASP A CA 1
ATOM 691 C C . ASP A 1 84 ? -2.829 -2.630 13.490 1.00 97.50 84 ASP A C 1
ATOM 693 O O . ASP A 1 84 ? -3.146 -2.184 12.389 1.00 97.50 84 ASP A O 1
ATOM 697 N N . GLU A 1 85 ? -1.944 -3.615 13.614 1.00 97.12 85 GLU A N 1
ATOM 698 C CA . GLU A 1 85 ? -1.193 -4.165 12.487 1.00 97.12 85 GLU A CA 1
ATOM 699 C C . GLU A 1 85 ? -2.106 -4.775 11.418 1.00 97.12 85 GLU A C 1
ATOM 701 O O . GLU A 1 85 ? -1.919 -4.514 10.230 1.00 97.12 85 GLU A O 1
ATOM 706 N N . ASN A 1 86 ? -3.116 -5.548 11.818 1.00 97.31 86 ASN A N 1
ATOM 707 C CA . ASN A 1 86 ? -4.012 -6.195 10.867 1.00 97.31 86 ASN A CA 1
ATOM 708 C C . ASN A 1 86 ? -4.958 -5.182 10.205 1.00 97.31 86 ASN A C 1
ATOM 710 O O . ASN A 1 86 ? -5.263 -5.293 9.015 1.00 97.31 86 ASN A O 1
ATOM 714 N N . CYS A 1 87 ? -5.384 -4.160 10.944 1.00 97.75 87 CYS A N 1
ATOM 715 C CA . CYS A 1 87 ? -6.250 -3.113 10.424 1.00 97.75 87 CYS A CA 1
ATOM 716 C C . CYS A 1 87 ? -5.535 -2.242 9.387 1.00 97.75 87 CYS A C 1
ATOM 718 O O . CYS A 1 87 ? -6.099 -1.939 8.332 1.00 97.75 87 CYS A O 1
ATOM 720 N N . ILE A 1 88 ? -4.253 -1.935 9.606 1.00 98.50 88 ILE A N 1
ATOM 721 C CA . ILE A 1 88 ? -3.423 -1.251 8.605 1.00 98.50 88 ILE A CA 1
ATOM 722 C C . ILE A 1 88 ? -3.276 -2.099 7.336 1.00 98.50 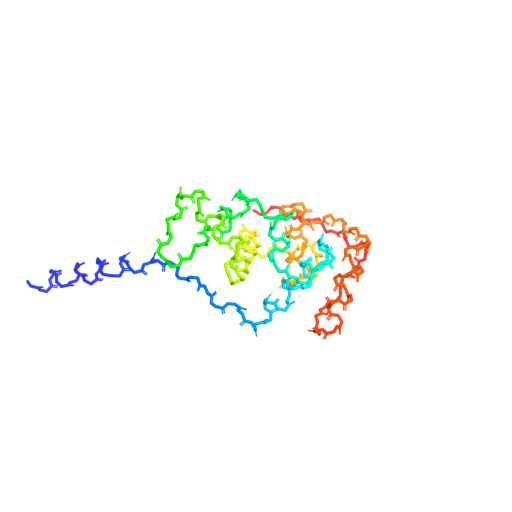88 ILE A C 1
ATOM 724 O O . ILE A 1 88 ? -3.382 -1.556 6.236 1.00 98.50 88 ILE A O 1
ATOM 728 N N . LEU A 1 89 ? -3.074 -3.419 7.461 1.00 98.44 89 LEU A N 1
ATOM 729 C CA . LEU A 1 89 ? -3.003 -4.309 6.295 1.00 98.44 89 LEU A CA 1
ATOM 730 C C . LEU A 1 89 ? -4.288 -4.236 5.464 1.00 98.44 89 LEU A C 1
ATOM 732 O O . LEU A 1 89 ? -4.223 -3.982 4.264 1.00 98.44 89 LEU A O 1
ATOM 736 N N . ASN A 1 90 ? -5.448 -4.379 6.109 1.00 98.06 90 ASN A N 1
ATOM 737 C CA . ASN A 1 90 ? -6.746 -4.284 5.436 1.00 98.06 90 ASN A CA 1
ATOM 738 C C . ASN A 1 90 ? -6.974 -2.893 4.836 1.00 98.06 90 ASN A C 1
ATOM 740 O O . ASN A 1 90 ? -7.534 -2.782 3.754 1.00 98.06 90 ASN A O 1
ATOM 744 N N . THR A 1 91 ? -6.488 -1.835 5.490 1.00 98.38 91 THR A N 1
ATOM 745 C CA . THR A 1 91 ? -6.565 -0.469 4.957 1.00 98.38 91 THR A CA 1
ATOM 746 C C . THR A 1 91 ? -5.772 -0.328 3.663 1.00 98.38 91 THR A C 1
ATOM 748 O O . THR A 1 91 ? -6.259 0.257 2.699 1.00 98.38 91 THR A O 1
ATOM 751 N N . ILE A 1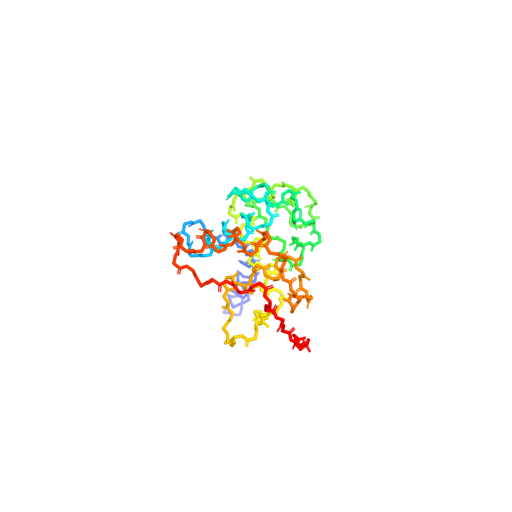 92 ? -4.551 -0.864 3.608 1.00 98.44 92 ILE A N 1
ATOM 752 C CA . ILE A 1 92 ? -3.735 -0.788 2.394 1.00 98.44 92 ILE A CA 1
ATOM 753 C C . ILE A 1 92 ? -4.358 -1.631 1.277 1.00 98.44 92 ILE A C 1
ATOM 755 O O . ILE A 1 92 ? -4.520 -1.102 0.182 1.00 98.44 92 ILE A O 1
ATOM 759 N N . VAL A 1 93 ? -4.779 -2.870 1.563 1.00 98.12 93 VAL A N 1
ATOM 760 C CA . VAL A 1 93 ? -5.454 -3.748 0.586 1.00 98.12 93 VAL A CA 1
ATOM 761 C C . VAL A 1 93 ? -6.745 -3.121 0.064 1.00 98.12 93 VAL A C 1
ATOM 763 O O . VAL A 1 93 ? -6.945 -3.032 -1.143 1.00 98.12 93 VAL A O 1
ATOM 766 N N . GLY A 1 94 ? -7.616 -2.645 0.955 1.00 97.62 94 GLY A N 1
ATOM 767 C CA . GLY A 1 94 ? -8.875 -2.012 0.574 1.00 97.62 94 GLY A CA 1
ATOM 768 C C . GLY A 1 94 ? -8.650 -0.786 -0.308 1.00 97.62 94 GLY A C 1
ATOM 769 O O . GLY A 1 94 ? -9.333 -0.612 -1.314 1.00 97.62 94 GLY A O 1
ATOM 770 N N . TYR A 1 95 ? -7.650 0.040 0.019 1.00 98.25 95 TYR A N 1
ATOM 771 C CA . TYR A 1 95 ? -7.328 1.214 -0.788 1.00 98.25 95 TYR A CA 1
ATOM 772 C C . TYR A 1 95 ? -6.840 0.837 -2.183 1.00 98.25 95 TYR A C 1
ATOM 774 O O . TYR A 1 95 ? -7.314 1.416 -3.153 1.00 98.25 95 TYR A O 1
ATOM 782 N N . THR A 1 96 ? -5.920 -0.125 -2.309 1.00 97.94 96 THR A N 1
ATOM 783 C CA . THR A 1 96 ? -5.409 -0.539 -3.624 1.00 97.94 96 THR A CA 1
ATOM 784 C C . THR A 1 96 ? -6.495 -1.228 -4.455 1.00 97.94 96 THR A C 1
ATOM 786 O O . THR A 1 96 ? -6.598 -0.974 -5.654 1.00 97.94 96 THR A O 1
ATOM 789 N N . ASN A 1 97 ? -7.371 -2.014 -3.824 1.00 96.69 97 ASN A N 1
ATOM 790 C CA . ASN A 1 97 ? -8.502 -2.665 -4.490 1.00 96.69 97 ASN A CA 1
ATOM 791 C C . ASN A 1 97 ? -9.574 -1.666 -4.953 1.00 96.69 97 ASN A C 1
ATOM 793 O O . ASN A 1 97 ? -10.261 -1.926 -5.939 1.00 96.69 97 ASN A O 1
ATOM 797 N N . ALA A 1 98 ? -9.694 -0.499 -4.309 1.00 96.81 98 ALA A N 1
ATOM 798 C CA . ALA A 1 98 ? -10.613 0.564 -4.730 1.00 96.81 98 ALA A CA 1
ATOM 799 C C . ALA A 1 98 ? -10.271 1.170 -6.109 1.00 96.81 98 ALA A C 1
ATOM 801 O O . ALA A 1 98 ? -11.031 1.993 -6.622 1.00 96.81 98 ALA A O 1
ATOM 802 N N . PHE A 1 99 ? -9.142 0.778 -6.708 1.00 95.31 99 PHE A N 1
ATOM 803 C CA . PHE A 1 99 ? -8.759 1.098 -8.086 1.00 95.31 99 PHE A CA 1
ATOM 804 C C . PHE A 1 99 ? -8.975 -0.077 -9.052 1.00 95.31 99 PHE A C 1
ATOM 806 O O . PHE A 1 99 ? -8.411 -0.078 -10.138 1.00 95.31 99 PHE A O 1
ATOM 813 N N . ASN A 1 100 ? -9.776 -1.080 -8.675 1.00 94.25 100 ASN A N 1
ATOM 814 C CA . ASN A 1 100 ? -10.087 -2.254 -9.499 1.00 94.25 100 ASN A CA 1
ATOM 815 C C . ASN A 1 100 ? -8.843 -3.039 -9.953 1.00 94.25 100 ASN A C 1
ATOM 817 O O . ASN A 1 100 ? -8.790 -3.503 -11.089 1.00 94.25 100 ASN A O 1
ATOM 821 N N . ASN A 1 101 ? -7.854 -3.199 -9.064 1.00 92.38 101 ASN A N 1
ATOM 822 C CA . ASN A 1 101 ? -6.606 -3.923 -9.342 1.00 92.38 101 ASN A CA 1
ATOM 823 C C . ASN A 1 101 ? -5.871 -3.383 -10.579 1.00 92.38 101 ASN A C 1
ATOM 825 O O . ASN A 1 101 ? -5.493 -4.129 -11.480 1.00 92.38 101 ASN A O 1
ATOM 829 N N . LEU A 1 102 ? -5.722 -2.060 -10.623 1.00 94.56 102 LEU A N 1
ATOM 830 C CA . LEU A 1 102 ? -5.086 -1.339 -11.716 1.00 94.56 102 LEU A CA 1
ATOM 831 C C . LEU A 1 102 ? -3.640 -1.807 -11.925 1.00 94.56 102 LEU A C 1
ATOM 833 O O . LEU A 1 102 ? -2.848 -1.785 -10.985 1.00 94.56 102 LEU A O 1
ATOM 837 N N . ASP A 1 103 ? -3.316 -2.191 -13.157 1.00 95.38 103 ASP A N 1
ATOM 838 C CA . ASP A 1 103 ? -1.950 -2.476 -13.596 1.00 95.38 103 ASP A CA 1
ATOM 839 C C . ASP A 1 103 ? -1.213 -1.145 -13.816 1.00 95.38 103 ASP A C 1
ATOM 841 O O . ASP A 1 103 ? -1.515 -0.367 -14.726 1.00 95.38 103 ASP A O 1
ATOM 845 N N . CYS A 1 104 ? -0.285 -0.856 -12.915 1.00 96.06 104 CYS A N 1
ATOM 846 C CA . CYS A 1 104 ? 0.404 0.418 -12.787 1.00 96.06 104 CYS A CA 1
ATOM 847 C C . CYS A 1 104 ? 1.807 0.387 -13.394 1.00 96.06 104 CYS A C 1
ATOM 849 O O . CYS A 1 104 ? 2.441 1.443 -13.524 1.00 96.06 104 CYS A O 1
ATOM 851 N N . ASN A 1 105 ? 2.325 -0.789 -13.745 1.00 95.06 105 ASN A N 1
ATOM 852 C CA . ASN A 1 105 ? 3.600 -0.958 -14.442 1.00 95.06 105 ASN A CA 1
ATOM 853 C C . ASN A 1 105 ? 3.440 -1.525 -15.868 1.00 95.06 105 ASN A C 1
ATOM 855 O O . ASN A 1 105 ? 4.438 -1.612 -16.582 1.00 95.06 105 ASN A O 1
ATOM 859 N N . CYS A 1 106 ? 2.206 -1.776 -16.316 1.00 94.31 106 CYS A N 1
ATOM 860 C CA . CYS A 1 106 ? 1.843 -2.255 -17.648 1.00 94.31 106 CYS A CA 1
ATOM 861 C C . CYS A 1 106 ? 2.429 -3.648 -17.972 1.00 94.31 106 CYS A C 1
ATOM 863 O O . CYS A 1 106 ? 2.728 -3.930 -19.139 1.00 94.31 106 CYS A O 1
ATOM 865 N N . ASP A 1 107 ? 2.628 -4.507 -16.968 1.00 94.12 107 ASP A N 1
ATOM 866 C CA . ASP A 1 107 ? 3.176 -5.857 -17.166 1.00 94.12 107 ASP A CA 1
ATOM 867 C C . ASP A 1 107 ? 2.102 -6.949 -17.354 1.00 94.12 107 ASP A C 1
ATOM 869 O O . ASP A 1 107 ? 2.425 -8.102 -17.659 1.00 94.12 107 ASP A O 1
ATOM 873 N N . GLY A 1 108 ? 0.823 -6.573 -17.262 1.00 94.25 108 GLY A N 1
ATOM 874 C CA . GLY A 1 108 ? -0.329 -7.450 -17.438 1.00 94.25 108 GLY A CA 1
ATOM 875 C C . GLY A 1 108 ? -0.719 -8.243 -16.190 1.00 94.25 108 GLY A C 1
ATOM 876 O O . GLY A 1 108 ? -1.627 -9.075 -16.279 1.00 94.25 108 GLY A O 1
ATOM 877 N N . VAL A 1 109 ? -0.068 -8.018 -15.044 1.00 94.81 109 VAL A N 1
ATOM 878 C CA . VAL A 1 109 ? -0.319 -8.737 -13.792 1.00 94.81 109 VAL A CA 1
ATOM 879 C C . VAL A 1 109 ? -0.438 -7.750 -12.639 1.00 94.81 109 VAL A C 1
ATOM 881 O O . VAL A 1 109 ? 0.518 -7.084 -12.289 1.00 94.81 109 VAL A O 1
ATOM 884 N N . TYR A 1 110 ? -1.588 -7.739 -11.963 1.00 96.06 110 TYR A N 1
ATOM 885 C CA . TYR A 1 110 ? -1.708 -7.018 -10.698 1.00 96.06 110 TYR A CA 1
ATOM 886 C C . TYR A 1 110 ? -0.958 -7.751 -9.580 1.00 96.06 110 TYR A C 1
ATOM 888 O O . TYR A 1 110 ? -1.370 -8.840 -9.160 1.00 96.06 110 TYR A O 1
ATOM 896 N N . ASP A 1 111 ? 0.118 -7.151 -9.077 1.00 97.06 111 ASP A N 1
ATOM 897 C CA . ASP A 1 111 ? 0.914 -7.701 -7.986 1.00 97.06 111 ASP A CA 1
ATOM 898 C C . ASP A 1 111 ? 1.404 -6.651 -6.968 1.00 97.06 111 ASP A C 1
ATOM 900 O O . ASP A 1 111 ? 0.886 -5.540 -6.833 1.00 97.06 111 ASP A O 1
ATOM 904 N N . CYS A 1 112 ? 2.396 -7.033 -6.160 1.00 98.19 112 CYS A N 1
ATOM 905 C CA . CYS A 1 112 ? 2.932 -6.191 -5.099 1.00 98.19 112 CYS A CA 1
ATOM 906 C C . CYS A 1 112 ? 3.542 -4.867 -5.600 1.00 98.19 112 CYS A C 1
ATOM 908 O O . CYS A 1 112 ? 3.593 -3.882 -4.857 1.00 98.19 112 CYS A O 1
ATOM 910 N N . ARG A 1 113 ? 4.016 -4.828 -6.846 1.00 97.75 113 ARG A N 1
ATOM 911 C CA . ARG A 1 113 ? 4.590 -3.633 -7.470 1.00 97.75 113 ARG A CA 1
ATOM 912 C C . ARG A 1 113 ? 3.493 -2.623 -7.766 1.00 97.75 113 ARG A C 1
ATOM 914 O O . ARG A 1 113 ? 3.654 -1.454 -7.418 1.00 97.75 113 ARG A O 1
ATOM 921 N N . ASP A 1 114 ? 2.351 -3.074 -8.274 1.00 97.88 114 ASP A N 1
ATOM 922 C CA . ASP A 1 114 ? 1.176 -2.223 -8.478 1.00 97.88 114 ASP A CA 1
ATOM 923 C C . ASP A 1 114 ? 0.633 -1.710 -7.159 1.00 97.88 114 ASP A C 1
ATOM 925 O O . ASP A 1 114 ? 0.390 -0.512 -7.012 1.00 97.88 114 ASP A O 1
ATOM 929 N N . MET A 1 115 ? 0.539 -2.585 -6.152 1.00 98.38 115 MET A N 1
ATOM 930 C CA . MET A 1 115 ? 0.145 -2.174 -4.806 1.00 98.38 115 MET A CA 1
ATOM 931 C C . MET A 1 115 ? 1.059 -1.069 -4.260 1.00 98.38 115 MET A C 1
ATOM 933 O O . MET A 1 115 ? 0.562 -0.125 -3.644 1.00 98.38 115 MET A O 1
ATOM 937 N N . LEU A 1 116 ? 2.379 -1.140 -4.490 1.00 98.31 116 LEU A N 1
ATOM 938 C CA . LEU A 1 116 ? 3.293 -0.064 -4.103 1.00 98.31 116 LEU A CA 1
ATOM 939 C C . LEU A 1 116 ? 3.003 1.227 -4.870 1.00 98.31 116 LEU A C 1
ATOM 941 O O . LEU A 1 116 ? 2.882 2.279 -4.240 1.00 98.31 116 LEU A O 1
ATOM 945 N N . LYS A 1 117 ? 2.867 1.177 -6.198 1.00 97.81 117 LYS A N 1
ATOM 946 C CA . LYS A 1 117 ? 2.605 2.385 -6.997 1.00 97.81 117 LYS A CA 1
ATOM 947 C C . LYS A 1 117 ? 1.260 3.026 -6.628 1.00 97.81 117 LYS A C 1
ATOM 949 O O . LYS A 1 117 ? 1.204 4.242 -6.454 1.00 97.81 117 LYS A O 1
ATOM 954 N N . LEU A 1 118 ? 0.216 2.230 -6.395 1.00 98.12 118 LEU A N 1
ATOM 955 C CA . LEU A 1 118 ? -1.079 2.695 -5.887 1.00 98.12 118 LEU A CA 1
ATOM 956 C C . LEU A 1 118 ? -0.958 3.303 -4.487 1.00 98.12 118 LEU A C 1
ATOM 958 O O . LEU A 1 118 ? -1.494 4.379 -4.243 1.00 98.12 118 LEU A O 1
ATOM 962 N N . HIS A 1 119 ? -0.221 2.670 -3.571 1.00 97.94 119 HIS A N 1
ATOM 963 C CA . HIS A 1 119 ? -0.012 3.211 -2.226 1.00 97.94 119 HIS A CA 1
ATOM 964 C C . HIS A 1 119 ? 0.723 4.562 -2.237 1.00 97.94 119 HIS A C 1
ATOM 966 O O . HIS A 1 119 ? 0.477 5.407 -1.375 1.00 97.94 119 HIS A O 1
ATOM 972 N N . LEU A 1 120 ? 1.632 4.772 -3.194 1.00 97.12 120 LEU A N 1
ATOM 973 C CA . LEU A 1 120 ? 2.392 6.015 -3.325 1.00 97.12 120 LEU A CA 1
ATOM 974 C C . LEU A 1 120 ? 1.614 7.127 -4.038 1.00 97.12 120 LEU A C 1
ATOM 976 O O . LEU A 1 120 ? 1.736 8.283 -3.631 1.00 97.12 120 LEU A O 1
ATOM 980 N N . TYR A 1 121 ? 0.851 6.793 -5.083 1.00 96.38 121 TYR A N 1
ATOM 981 C CA . TYR A 1 121 ? 0.356 7.778 -6.054 1.00 96.38 121 TYR A CA 1
ATOM 982 C C . TYR A 1 121 ? -1.148 7.693 -6.358 1.00 96.38 121 TYR A C 1
ATOM 984 O O . TYR A 1 121 ? -1.680 8.557 -7.056 1.00 96.38 121 TYR A O 1
ATOM 992 N N . GLY A 1 122 ? -1.863 6.686 -5.847 1.00 95.69 122 GLY A N 1
ATOM 993 C CA . GLY A 1 122 ? -3.276 6.471 -6.169 1.00 95.69 122 GLY A CA 1
ATOM 994 C C . GLY A 1 122 ? -3.493 6.330 -7.680 1.00 95.69 122 GLY A C 1
ATOM 995 O O . GLY A 1 122 ? -2.806 5.557 -8.334 1.00 95.69 122 GLY A O 1
ATOM 996 N N . GLU A 1 123 ? -4.411 7.111 -8.255 1.00 92.31 123 GLU A N 1
ATOM 997 C CA . GLU A 1 123 ? -4.751 7.071 -9.695 1.00 92.31 123 GLU A CA 1
ATOM 998 C C . GLU A 1 123 ? -3.569 7.440 -10.606 1.00 92.31 123 GLU A C 1
ATOM 1000 O O . GLU A 1 123 ? -3.540 7.047 -11.768 1.00 92.31 123 GLU A O 1
ATOM 1005 N N . GLN A 1 124 ? -2.565 8.148 -10.078 1.00 93.88 124 GLN A N 1
ATOM 1006 C CA . GLN A 1 124 ? -1.336 8.510 -10.795 1.00 93.88 124 GLN A CA 1
ATOM 1007 C C . GLN A 1 124 ? -0.263 7.410 -10.703 1.00 93.88 124 GLN A C 1
ATOM 1009 O O . GLN A 1 124 ? 0.919 7.657 -10.922 1.00 93.88 124 GLN A O 1
ATOM 1014 N N . CYS A 1 125 ? -0.644 6.166 -10.391 1.00 95.62 125 CYS A N 1
ATOM 1015 C CA . CYS A 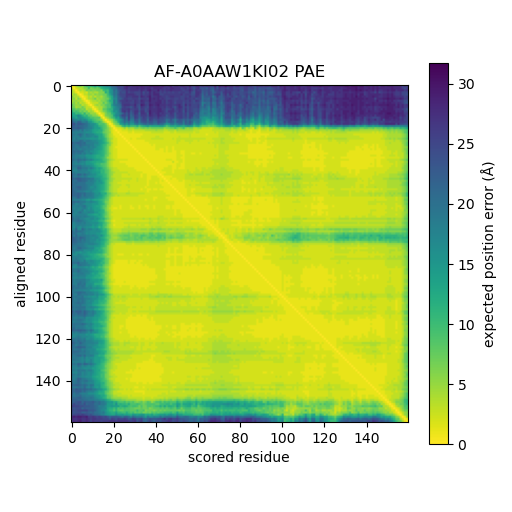1 125 ? 0.295 5.055 -10.219 1.00 95.62 125 CYS A CA 1
ATOM 1016 C C . CYS A 1 125 ? 1.116 4.702 -11.469 1.00 95.62 125 CYS A C 1
ATOM 1018 O O . CYS A 1 125 ? 2.061 3.929 -11.367 1.00 95.62 125 CYS A O 1
ATOM 1020 N N . GLY A 1 126 ? 0.795 5.262 -12.637 1.00 95.25 126 GLY A N 1
ATOM 1021 C CA . GLY A 1 126 ? 1.601 5.126 -13.848 1.00 95.25 126 GLY A CA 1
ATOM 1022 C C . GLY A 1 126 ? 2.969 5.804 -13.773 1.00 95.25 126 GLY A C 1
ATOM 1023 O O . GLY A 1 126 ? 3.880 5.418 -14.510 1.00 95.25 126 GLY A O 1
ATOM 1024 N N . ASP A 1 127 ? 3.131 6.760 -12.858 1.00 93.06 127 ASP A N 1
ATOM 1025 C CA . ASP A 1 127 ? 4.329 7.583 -12.737 1.00 93.06 127 ASP A CA 1
ATOM 1026 C C . ASP A 1 127 ? 5.562 6.798 -12.271 1.00 93.06 127 ASP A C 1
ATOM 1028 O O . ASP A 1 127 ? 5.486 5.699 -11.704 1.00 93.06 127 ASP A O 1
ATOM 1032 N N . LYS A 1 128 ? 6.735 7.389 -12.524 1.00 94.69 128 LYS A N 1
ATOM 1033 C CA . LYS A 1 128 ? 8.019 6.844 -12.085 1.00 94.69 128 LYS A CA 1
ATOM 1034 C C . LYS A 1 128 ? 8.106 6.893 -10.555 1.00 94.69 128 LYS A C 1
ATOM 1036 O O . LYS A 1 128 ? 7.876 7.931 -9.940 1.00 94.69 128 LYS A O 1
ATOM 1041 N N . VAL A 1 129 ? 8.553 5.787 -9.961 1.00 95.88 129 VAL A N 1
ATOM 1042 C CA . VAL A 1 129 ? 8.907 5.713 -8.537 1.00 95.88 129 VAL A CA 1
ATOM 1043 C C . VAL A 1 129 ? 10.345 6.197 -8.327 1.00 95.88 129 VAL A C 1
ATOM 1045 O O . VAL A 1 129 ? 11.246 5.826 -9.080 1.00 95.88 129 VAL A O 1
ATOM 1048 N N . ASP A 1 130 ? 10.577 6.989 -7.277 1.00 96.19 130 ASP A N 1
ATOM 1049 C CA . ASP A 1 130 ? 11.921 7.444 -6.902 1.00 96.19 130 ASP A CA 1
ATOM 1050 C C . ASP A 1 130 ? 12.886 6.274 -6.654 1.00 96.19 130 ASP A C 1
ATOM 1052 O O . ASP A 1 130 ? 12.548 5.296 -5.976 1.00 96.19 130 ASP A O 1
ATOM 1056 N N . ASP A 1 131 ? 14.129 6.419 -7.118 1.00 96.56 131 ASP A N 1
ATOM 1057 C CA . ASP A 1 131 ? 15.151 5.367 -7.067 1.00 96.56 131 ASP A CA 1
ATOM 1058 C C . ASP A 1 131 ? 15.413 4.859 -5.630 1.00 96.56 131 ASP A C 1
ATOM 1060 O O . ASP A 1 131 ? 15.679 3.671 -5.426 1.00 96.56 131 ASP A O 1
ATOM 1064 N N . ASP A 1 132 ? 15.281 5.723 -4.612 1.00 97.31 132 ASP A N 1
ATOM 1065 C CA . ASP A 1 132 ? 15.430 5.338 -3.200 1.00 97.31 132 ASP A CA 1
ATOM 1066 C C . ASP A 1 132 ? 14.360 4.326 -2.754 1.00 97.31 132 ASP A C 1
ATOM 1068 O O . ASP A 1 132 ? 14.657 3.356 -2.047 1.00 97.31 132 ASP A O 1
ATOM 1072 N N . LYS A 1 133 ? 13.121 4.523 -3.215 1.00 97.69 133 LYS A N 1
ATOM 1073 C CA . LYS A 1 133 ? 11.969 3.685 -2.870 1.00 97.69 133 LYS A CA 1
ATOM 1074 C C . LYS A 1 133 ? 12.035 2.374 -3.634 1.00 97.69 133 LYS A C 1
ATOM 1076 O O . LYS A 1 133 ? 11.820 1.327 -3.029 1.00 97.69 133 LYS A O 1
ATOM 1081 N N . VAL A 1 134 ? 12.424 2.422 -4.911 1.00 97.94 134 VAL A N 1
ATOM 1082 C CA . VAL A 1 134 ? 12.684 1.228 -5.732 1.00 97.94 134 VAL A CA 1
ATOM 1083 C C . VAL A 1 134 ? 13.770 0.364 -5.095 1.00 97.94 134 VAL A C 1
ATOM 1085 O O . VAL A 1 134 ? 13.572 -0.833 -4.905 1.00 97.94 134 VAL A O 1
ATOM 1088 N N . SER A 1 135 ? 14.892 0.964 -4.687 1.00 98.12 135 SER A N 1
ATOM 1089 C CA . SER A 1 135 ? 15.995 0.247 -4.034 1.00 98.12 135 SER A CA 1
ATOM 1090 C C . SER A 1 135 ? 15.551 -0.448 -2.742 1.00 98.12 135 SER A C 1
ATOM 1092 O O . SER A 1 135 ? 15.802 -1.640 -2.545 1.00 98.12 135 SER A O 1
ATOM 1094 N N . ARG A 1 136 ? 14.819 0.265 -1.877 1.00 98.25 136 ARG A N 1
ATOM 1095 C CA . ARG A 1 136 ? 14.278 -0.294 -0.628 1.00 98.25 136 ARG A CA 1
ATOM 1096 C C . ARG A 1 136 ? 13.253 -1.396 -0.879 1.00 98.25 136 ARG A C 1
ATOM 1098 O O . ARG A 1 136 ? 13.321 -2.436 -0.222 1.00 98.25 136 ARG A O 1
ATOM 1105 N N . PHE A 1 137 ? 12.332 -1.195 -1.822 1.00 98.44 137 PHE A N 1
ATOM 1106 C CA . PHE A 1 137 ? 11.367 -2.221 -2.205 1.00 98.44 137 PHE A CA 1
ATOM 1107 C C . PHE A 1 137 ? 12.092 -3.478 -2.682 1.00 98.44 137 PHE A C 1
ATOM 1109 O O . PHE A 1 137 ? 11.891 -4.543 -2.105 1.00 98.44 137 PHE A O 1
ATOM 1116 N N . ASN A 1 138 ? 13.009 -3.341 -3.642 1.00 98.31 138 ASN A N 1
ATOM 1117 C CA . ASN A 1 138 ? 13.751 -4.456 -4.227 1.00 98.31 138 ASN A CA 1
ATOM 1118 C C . ASN A 1 138 ? 14.610 -5.201 -3.196 1.00 98.31 138 ASN A C 1
ATOM 1120 O O . ASN A 1 138 ? 14.669 -6.429 -3.231 1.00 98.31 138 ASN A O 1
ATOM 1124 N N . ASN A 1 139 ? 15.223 -4.495 -2.236 1.00 98.06 139 ASN A N 1
ATOM 1125 C CA . ASN A 1 139 ? 15.963 -5.129 -1.139 1.00 98.06 139 ASN A 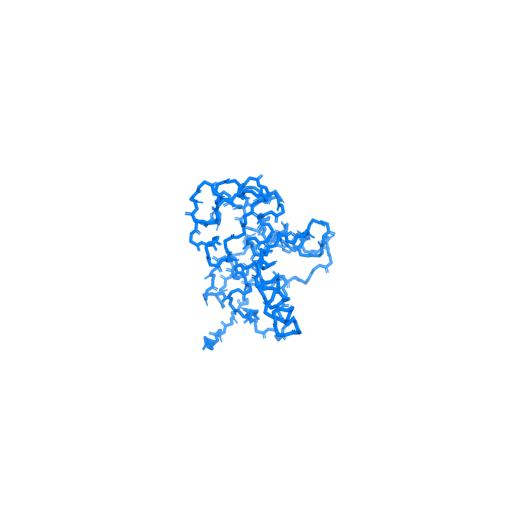CA 1
ATOM 1126 C C . ASN A 1 139 ? 15.072 -6.024 -0.266 1.00 98.06 139 ASN A C 1
ATOM 1128 O O . ASN A 1 139 ? 15.503 -7.082 0.195 1.00 98.06 139 ASN A O 1
ATOM 1132 N N . CYS A 1 140 ? 13.834 -5.595 -0.023 1.00 98.44 140 CYS A N 1
ATOM 1133 C CA . CYS A 1 140 ? 12.858 -6.398 0.695 1.00 98.44 140 CYS A CA 1
ATOM 1134 C C . CYS A 1 140 ? 12.317 -7.532 -0.188 1.00 98.44 140 CYS A C 1
ATOM 1136 O O . CYS A 1 140 ? 12.306 -8.683 0.247 1.00 98.44 140 CYS A O 1
ATOM 1138 N N . ALA A 1 141 ? 11.935 -7.233 -1.428 1.00 98.19 141 ALA A N 1
ATOM 1139 C CA . ALA A 1 141 ? 11.354 -8.169 -2.383 1.00 98.19 141 ALA A CA 1
ATOM 1140 C C . ALA A 1 141 ? 12.263 -9.379 -2.633 1.00 98.19 141 ALA A C 1
ATOM 1142 O O . ALA A 1 141 ? 11.816 -10.518 -2.499 1.00 98.19 141 ALA A O 1
ATOM 1143 N N . SER A 1 142 ? 13.560 -9.150 -2.867 1.00 97.81 142 SER A N 1
ATOM 1144 C CA . SER A 1 142 ? 14.522 -10.222 -3.155 1.00 97.81 142 SER A CA 1
ATOM 1145 C C . SER A 1 142 ? 14.684 -11.216 -2.000 1.00 97.81 142 SER A C 1
ATOM 1147 O O . SER A 1 142 ? 14.995 -12.382 -2.221 1.00 97.81 142 SER A O 1
ATOM 1149 N N . ARG A 1 143 ? 14.471 -10.772 -0.756 1.00 97.44 143 ARG A N 1
ATOM 1150 C CA . ARG A 1 143 ? 14.543 -11.616 0.449 1.00 97.44 143 ARG A CA 1
ATOM 1151 C C . ARG A 1 143 ? 13.256 -12.392 0.718 1.00 97.44 143 ARG A C 1
ATOM 1153 O O . ARG A 1 143 ? 13.258 -13.269 1.573 1.00 97.44 143 ARG A O 1
ATOM 1160 N N . ASN A 1 144 ? 12.171 -12.030 0.040 1.00 97.44 144 ASN A N 1
ATOM 1161 C CA . ASN A 1 144 ? 10.839 -12.586 0.253 1.00 97.44 144 ASN A CA 1
ATOM 1162 C C . ASN A 1 144 ? 10.222 -13.138 -1.046 1.00 97.44 144 ASN A C 1
ATOM 1164 O O . ASN A 1 144 ? 9.015 -13.334 -1.100 1.00 97.44 144 ASN A O 1
ATOM 1168 N N . TYR A 1 145 ? 11.043 -13.390 -2.073 1.00 96.19 145 TYR A N 1
ATOM 1169 C CA . TYR A 1 145 ? 10.634 -13.991 -3.351 1.00 96.19 145 TYR A CA 1
ATOM 1170 C C . TYR A 1 145 ? 9.532 -13.217 -4.095 1.00 96.19 145 TYR A C 1
ATOM 1172 O O . TYR A 1 145 ? 8.719 -13.808 -4.799 1.00 96.19 145 TYR A O 1
ATOM 1180 N N . LEU A 1 146 ? 9.519 -11.888 -3.953 1.00 97.56 146 LEU A N 1
ATOM 1181 C CA . LEU A 1 146 ? 8.630 -11.003 -4.705 1.00 97.56 146 LEU A CA 1
ATOM 1182 C C . LEU A 1 146 ? 9.334 -10.489 -5.963 1.00 97.56 146 LEU A C 1
ATOM 1184 O O . LEU A 1 146 ? 10.560 -10.343 -5.989 1.00 97.56 146 LEU A O 1
ATOM 1188 N N . ALA A 1 147 ? 8.551 -10.172 -6.990 1.00 97.06 147 ALA A N 1
ATOM 1189 C CA . ALA A 1 147 ? 9.073 -9.599 -8.217 1.00 97.06 147 ALA A CA 1
ATOM 1190 C C . ALA A 1 147 ? 9.662 -8.195 -7.972 1.00 97.06 147 ALA A C 1
ATOM 1192 O O . ALA A 1 147 ? 9.126 -7.400 -7.198 1.00 97.06 147 ALA A O 1
ATOM 1193 N N . SER A 1 148 ? 10.793 -7.896 -8.612 1.00 96.25 148 SER A N 1
ATOM 1194 C CA . SER A 1 148 ? 11.464 -6.598 -8.499 1.00 96.25 148 SER A CA 1
ATOM 1195 C C . SER A 1 148 ? 10.842 -5.550 -9.420 1.00 96.25 148 SER A C 1
ATOM 1197 O O . SER A 1 148 ? 10.306 -5.886 -10.475 1.00 96.25 148 SER A O 1
ATOM 1199 N N . MET A 1 149 ? 10.992 -4.282 -9.047 1.00 94.94 149 MET A N 1
ATOM 1200 C CA . MET A 1 149 ? 10.645 -3.117 -9.865 1.00 94.94 149 MET A CA 1
ATOM 1201 C C . MET A 1 149 ? 11.860 -2.583 -10.618 1.00 94.94 149 MET A C 1
ATOM 1203 O O . MET A 1 149 ? 12.983 -2.627 -10.097 1.00 94.94 149 MET A O 1
ATOM 1207 N N . ALA A 1 150 ? 11.630 -1.993 -11.787 1.00 90.75 150 ALA A N 1
ATOM 1208 C CA . ALA A 1 150 ? 12.634 -1.198 -12.485 1.00 90.75 150 ALA A CA 1
ATOM 1209 C C . ALA A 1 150 ? 12.423 0.304 -12.223 1.00 90.75 150 ALA A C 1
ATOM 1211 O O . ALA A 1 150 ? 11.306 0.808 -12.142 1.00 90.75 150 ALA A O 1
ATOM 1212 N N . SER A 1 151 ? 13.516 1.058 -12.072 1.00 81.00 151 SER A N 1
ATOM 1213 C CA . SER A 1 151 ? 13.461 2.473 -11.665 1.00 81.00 151 SER A CA 1
ATOM 1214 C C . SER A 1 151 ? 12.978 3.438 -12.750 1.00 81.00 151 SER A C 1
ATOM 1216 O O . SER A 1 151 ? 12.814 4.629 -12.498 1.00 81.00 151 SER A O 1
ATOM 1218 N N . ASN A 1 152 ? 12.772 2.957 -13.971 1.00 83.38 152 ASN A N 1
ATOM 1219 C CA . ASN A 1 152 ? 12.305 3.730 -15.117 1.00 83.38 152 ASN A CA 1
ATOM 1220 C C . ASN A 1 152 ? 10.954 3.233 -15.661 1.00 83.38 152 ASN A C 1
ATOM 1222 O O . ASN A 1 152 ? 10.592 3.600 -16.778 1.00 83.38 152 ASN A O 1
ATOM 1226 N N . GLU A 1 153 ? 10.214 2.425 -14.894 1.00 83.81 153 GLU A N 1
ATOM 1227 C CA . GLU A 1 153 ? 8.877 1.954 -15.271 1.00 83.81 153 GLU A CA 1
ATOM 1228 C C . GLU A 1 153 ? 7.871 3.110 -15.307 1.00 83.81 153 GLU A C 1
ATOM 1230 O O . GLU A 1 153 ? 7.508 3.680 -14.275 1.00 83.81 153 GLU A O 1
ATOM 1235 N N . LEU A 1 154 ? 7.405 3.425 -16.517 1.00 86.38 154 LEU A N 1
ATOM 1236 C CA . LEU A 1 154 ? 6.303 4.341 -16.793 1.00 86.38 154 LEU A CA 1
ATOM 1237 C C . LEU A 1 154 ? 5.167 3.560 -17.451 1.00 86.38 154 LEU A C 1
ATOM 1239 O O . LEU A 1 154 ? 5.407 2.790 -18.380 1.00 86.38 154 LEU A O 1
ATOM 1243 N N . CYS A 1 155 ? 3.936 3.797 -17.011 1.00 89.88 155 CYS A N 1
ATOM 1244 C CA . CYS A 1 155 ? 2.746 3.162 -17.568 1.00 89.88 155 CYS A CA 1
ATOM 1245 C C . CYS A 1 155 ? 1.681 4.222 -17.853 1.00 89.88 155 CYS A C 1
ATOM 1247 O O . CYS A 1 155 ? 1.388 5.078 -17.021 1.00 89.88 155 CYS A O 1
ATOM 1249 N N . GLN A 1 156 ? 1.108 4.191 -19.056 1.00 86.94 156 GLN A N 1
ATOM 1250 C CA . GLN A 1 156 ? -0.020 5.050 -19.420 1.00 86.94 156 GLN A CA 1
ATOM 1251 C C . GLN A 1 156 ? -1.303 4.392 -18.923 1.00 86.94 156 GLN A C 1
ATOM 1253 O O . GLN A 1 156 ? -2.008 3.711 -19.671 1.00 86.94 156 GLN A O 1
ATOM 1258 N N . VAL A 1 157 ? -1.559 4.570 -17.632 1.00 82.56 157 VAL A N 1
ATOM 1259 C CA . VAL A 1 157 ? -2.697 3.976 -16.943 1.00 82.56 157 VAL A CA 1
ATOM 1260 C C . VAL A 1 157 ? -3.974 4.614 -17.482 1.00 82.56 157 VAL A C 1
ATOM 1262 O O . VAL A 1 157 ? -4.221 5.808 -17.311 1.00 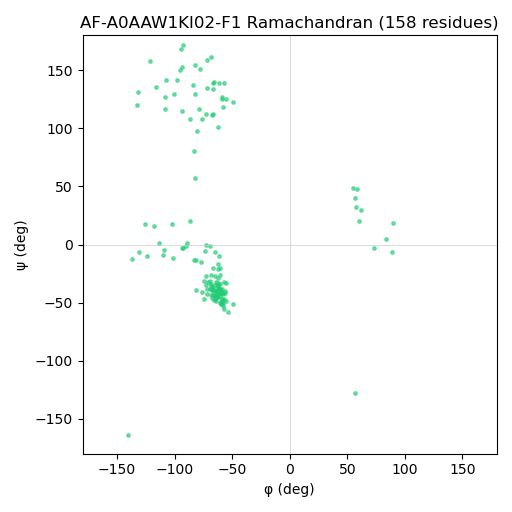82.56 157 VAL A O 1
ATOM 1265 N N . ARG A 1 158 ? -4.778 3.834 -18.206 1.00 67.19 158 ARG A N 1
ATOM 1266 C CA . ARG A 1 158 ? -6.076 4.305 -18.694 1.00 67.19 158 ARG A CA 1
ATOM 1267 C C . ARG A 1 158 ? -7.060 4.226 -17.537 1.00 67.19 158 ARG A C 1
ATOM 1269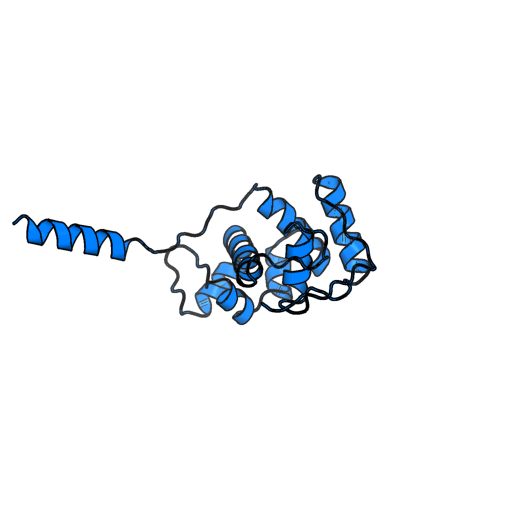 O O . ARG A 1 158 ? -7.344 3.129 -17.067 1.00 67.19 158 ARG A O 1
ATOM 1276 N N . ALA A 1 159 ? -7.581 5.372 -17.106 1.00 54.59 159 ALA A N 1
ATOM 1277 C CA . ALA A 1 159 ? -8.764 5.396 -16.257 1.00 54.59 159 ALA A CA 1
ATOM 1278 C C . ALA A 1 159 ? -9.902 4.687 -17.013 1.00 54.59 159 ALA A C 1
ATOM 1280 O O . ALA A 1 159 ? -10.239 5.094 -18.130 1.00 54.59 159 ALA A O 1
ATOM 1281 N N . GLN A 1 160 ? -10.410 3.592 -16.448 1.00 47.69 160 GLN A N 1
ATOM 1282 C CA . GLN A 1 160 ? -11.651 2.951 -16.885 1.00 47.69 160 GLN A CA 1
ATOM 1283 C C . GLN A 1 160 ? -12.811 3.500 -16.064 1.00 47.69 160 GLN A C 1
ATOM 1285 O O . GLN A 1 160 ? -12.639 3.618 -14.829 1.00 47.69 160 GLN A O 1
#

pLDDT: mean 89.99, std 14.18, range [47.47, 98.62]

Radius of gyration: 18.26 Å; Cα contacts (8 Å, |Δi|>4): 225; chains: 1; bounding box: 62×30×38 Å